Protein AF-A0A068ETL4-F1 (afdb_monomer)

Sequence (67 aa):
VEPNKPVRYSYTRQARGSWSLNWLVPIGHEKPSNIKVFIHELNAGNQLSHMSPIYTIEMGDELLAKL

Mean predicted aligned error: 3.91 Å

Secondary structure (DSSP, 8-state):
--TTSPP------SS-S-EEEEEE---STT--SEEEEEEEEE-TTS-EEEE---EEEE--HHHHTT-

pLDDT: mean 93.2, std 10.16, range [49.59, 98.81]

Organism: Pseudomonas aeruginosa (NCBI:txid287)

Solvent-accessible surface area (backbone atoms only — not comparable to full-atom values): 4498 Å² total; per-residue (Å²): 129,74,95,83,65,85,87,82,86,86,80,83,79,90,74,74,82,55,66,47,84,47,74,49,77,67,77,69,94,89,44,69,50,42,35,39,38,38,42,36,34,24,45,98,84,74,40,85,72,46,70,54,69,79,41,77,47,82,57,43,63,77,56,56,76,74,111

Nearest PDB structures (foldseek):
  1ikp-assembly1_A  TM=9.556E-01  e=1.255E-06  Pseudomonas aeruginosa
  1ikq-assembly1_A  TM=9.457E-01  e=2.195E-06  Pseudomonas aeruginosa
  6z5h-assembly1_AAA  TM=9.473E-01  e=7.099E-05  Aeromonas hydrophila
  6z5h-assembly2_BBB  TM=9.481E-01  e=8.037E-05  Aeromonas hydrophila
  7jrk-assembly1_B  TM=3.532E-01  e=4.468E+00  Pseudomonas aeruginosa

Radius of gyration: 14.7 Å; Cα contacts (8 Å, |Δi|>4): 98; chains: 1; bounding box: 30×27×37 Å

Foldseek 3Di:
DPPPDDDDDDDDDPDDDDKDWDKAQDDDDPDDQWIWIWMFDADPVRDGDDIDDTDIDRHGPVRSVVD

InterPro domains:
  IPR013320 Concanavalin A-like lectin/glucanase domain superfamily [SSF49899] (1-67)
  IPR015185 Exotoxin A, binding [PF09101] (2-66)

Structure (mmCIF, N/CA/C/O backbone):
data_AF-A0A068ETL4-F1
#
_entry.id   AF-A0A068ETL4-F1
#
loop_
_atom_site.group_PDB
_atom_site.id
_atom_site.type_symbol
_atom_site.label_atom_id
_atom_site.label_alt_id
_atom_site.label_comp_id
_atom_site.label_asym_id
_atom_site.label_entity_id
_atom_site.label_seq_id
_atom_site.pdbx_PDB_ins_code
_atom_site.Cartn_x
_atom_site.Cartn_y
_atom_site.Cartn_z
_atom_site.occupancy
_atom_site.B_iso_or_equiv
_atom_site.auth_seq_id
_atom_site.auth_comp_id
_atom_site.auth_asym_id
_atom_site.auth_atom_id
_atom_site.pdbx_PDB_model_num
ATOM 1 N N . VAL A 1 1 ? -3.800 12.854 16.523 1.00 52.94 1 VAL A N 1
ATOM 2 C CA . VAL A 1 1 ? -3.930 13.136 15.074 1.00 52.94 1 VAL A CA 1
ATOM 3 C C . VAL A 1 1 ? -5.283 13.789 14.886 1.00 52.94 1 VAL A C 1
ATOM 5 O O . VAL A 1 1 ? -6.253 13.248 15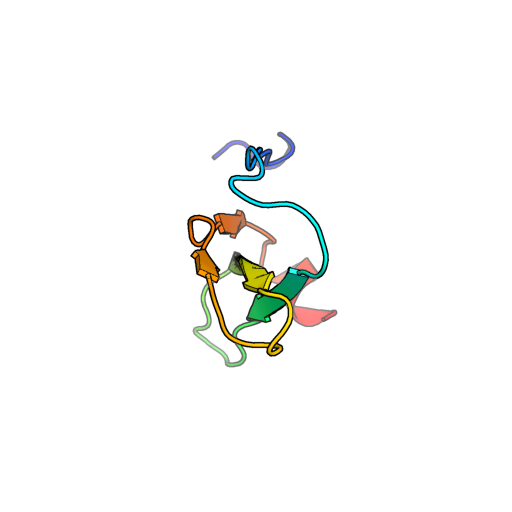.395 1.00 52.94 1 VAL A O 1
ATOM 8 N N . GLU A 1 2 ? -5.350 14.984 14.301 1.00 49.59 2 GLU A N 1
ATOM 9 C CA . GLU A 1 2 ? -6.639 15.654 14.080 1.00 49.59 2 GLU A CA 1
ATOM 10 C C . GLU A 1 2 ? -7.485 14.826 13.096 1.00 49.59 2 GLU A C 1
ATOM 12 O O . GLU A 1 2 ? -6.998 14.546 11.998 1.00 49.59 2 GLU A O 1
ATOM 17 N N . PRO A 1 3 ? -8.725 14.443 13.448 1.00 57.81 3 PRO A N 1
ATOM 18 C CA . PRO A 1 3 ? -9.502 13.432 12.720 1.00 57.81 3 PRO A CA 1
ATOM 19 C C . PRO A 1 3 ? -9.918 13.813 11.287 1.00 57.81 3 PRO A C 1
ATOM 21 O O . PRO A 1 3 ? -10.474 12.982 10.583 1.00 57.81 3 PRO A O 1
ATOM 24 N N . ASN A 1 4 ? -9.617 15.029 10.815 1.00 68.81 4 ASN A N 1
ATOM 25 C CA . ASN A 1 4 ? -10.152 15.566 9.556 1.00 68.81 4 ASN A CA 1
ATOM 26 C C . ASN A 1 4 ? -9.088 15.997 8.533 1.00 68.81 4 ASN A C 1
ATOM 28 O O . ASN A 1 4 ? -9.416 16.662 7.549 1.00 68.81 4 ASN A O 1
ATOM 32 N N . LYS A 1 5 ? -7.809 15.658 8.733 1.00 84.19 5 LYS A N 1
ATOM 33 C CA . LYS A 1 5 ? -6.761 15.964 7.746 1.00 84.19 5 LYS A CA 1
ATOM 34 C C . LYS A 1 5 ? -6.475 14.735 6.877 1.00 84.19 5 LYS A C 1
ATOM 36 O O . LYS A 1 5 ? -6.097 13.703 7.425 1.00 84.19 5 LYS A O 1
ATOM 41 N N . PRO A 1 6 ? -6.603 14.827 5.536 1.00 90.50 6 PRO A N 1
ATOM 42 C CA . PRO A 1 6 ? -6.295 13.705 4.656 1.00 90.50 6 PRO A CA 1
ATOM 43 C C . PRO A 1 6 ? -4.853 13.221 4.836 1.00 90.50 6 PRO A C 1
ATOM 45 O O . PRO A 1 6 ? -3.917 14.024 4.755 1.00 90.50 6 PRO A O 1
ATOM 48 N N . VAL A 1 7 ? -4.679 11.912 5.029 1.00 92.94 7 VAL A N 1
ATOM 49 C CA . VAL A 1 7 ? -3.362 11.265 5.042 1.00 92.94 7 VAL A CA 1
ATOM 50 C C . VAL A 1 7 ? -2.839 11.204 3.608 1.00 92.94 7 VAL A C 1
ATOM 52 O O . VAL A 1 7 ? -3.547 10.768 2.701 1.00 92.94 7 VAL A O 1
ATOM 55 N N . ARG A 1 8 ? -1.608 11.670 3.381 1.00 95.62 8 ARG A N 1
ATOM 56 C CA . ARG A 1 8 ? -1.004 11.733 2.045 1.00 95.62 8 ARG A CA 1
ATOM 57 C C . ARG A 1 8 ? 0.402 11.163 2.062 1.00 95.62 8 ARG A C 1
ATOM 59 O O . ARG A 1 8 ? 1.221 11.545 2.893 1.00 95.62 8 ARG A O 1
ATOM 66 N N . TYR A 1 9 ? 0.675 10.313 1.084 1.00 97.44 9 TYR A N 1
ATOM 67 C CA . TYR A 1 9 ? 1.996 9.783 0.787 1.00 97.44 9 TYR A CA 1
ATOM 68 C C . TYR A 1 9 ? 2.265 9.916 -0.709 1.00 97.44 9 TYR A C 1
ATOM 70 O O . TYR A 1 9 ? 1.336 9.935 -1.515 1.00 97.44 9 TYR A 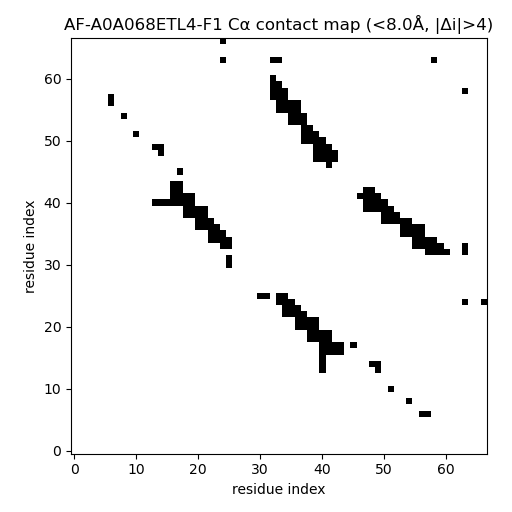O 1
ATOM 78 N N . SER A 1 10 ? 3.539 10.005 -1.071 1.00 98.25 10 SER A N 1
ATOM 79 C CA . SER A 1 10 ? 3.988 9.963 -2.458 1.00 98.25 10 SER A CA 1
ATOM 80 C C . SER A 1 10 ? 5.145 8.981 -2.566 1.00 98.25 10 SER A C 1
ATOM 82 O O . SER A 1 10 ? 6.046 8.984 -1.724 1.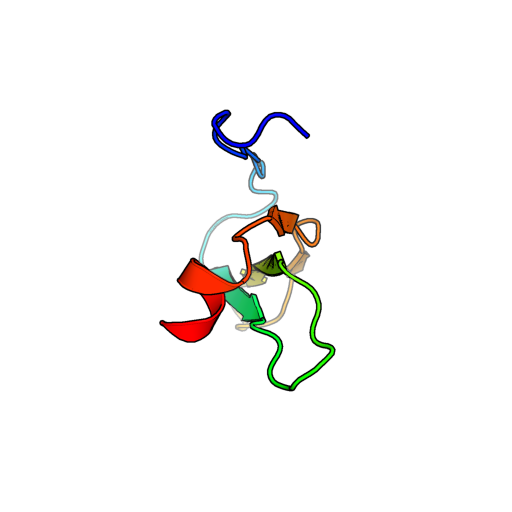00 98.25 10 SER A O 1
ATOM 84 N N . TYR A 1 11 ? 5.101 8.134 -3.588 1.00 98.50 11 TYR A N 1
ATOM 85 C CA . TYR A 1 11 ? 6.192 7.245 -3.954 1.00 98.50 11 TYR A CA 1
ATOM 86 C C . TYR A 1 11 ? 6.717 7.656 -5.325 1.00 98.50 11 TYR A C 1
ATOM 88 O O . TYR A 1 11 ? 5.993 7.577 -6.320 1.00 98.50 11 TYR A O 1
ATOM 96 N N . THR A 1 12 ? 7.978 8.077 -5.385 1.00 98.62 12 THR A N 1
ATOM 97 C CA . THR A 1 12 ? 8.656 8.290 -6.664 1.00 98.62 12 THR A CA 1
ATOM 98 C C . THR A 1 12 ? 9.066 6.937 -7.228 1.00 98.62 12 THR A C 1
ATOM 100 O O . THR A 1 12 ? 9.842 6.215 -6.603 1.00 98.62 12 THR A O 1
ATOM 103 N N . ARG A 1 13 ? 8.545 6.611 -8.413 1.00 98.06 13 ARG A N 1
ATOM 104 C CA . ARG A 1 13 ? 8.885 5.390 -9.152 1.00 98.06 13 ARG A CA 1
ATOM 105 C C . ARG A 1 13 ? 10.395 5.288 -9.363 1.00 98.06 13 ARG A C 1
ATOM 107 O O . ARG A 1 13 ? 11.021 6.245 -9.816 1.00 98.06 13 ARG A O 1
ATOM 114 N N . GLN A 1 14 ? 10.947 4.121 -9.065 1.00 98.50 14 GLN A N 1
ATOM 115 C CA . GLN A 1 14 ? 12.360 3.791 -9.245 1.00 98.50 14 GLN A CA 1
ATOM 116 C C . GLN A 1 14 ? 12.601 2.981 -10.525 1.00 98.50 14 GLN A C 1
ATOM 118 O O . GLN A 1 14 ? 13.712 2.979 -11.049 1.00 98.50 14 GLN A O 1
ATOM 123 N N . ALA A 1 15 ? 11.559 2.355 -11.082 1.00 97.19 15 ALA A N 1
ATOM 124 C CA . ALA A 1 15 ? 11.601 1.672 -12.368 1.00 97.19 15 ALA A CA 1
ATOM 125 C C . ALA A 1 15 ? 10.396 2.036 -13.258 1.00 97.19 15 ALA A C 1
ATOM 127 O O . ALA A 1 15 ? 9.480 2.778 -12.891 1.00 97.19 15 ALA A O 1
ATOM 128 N N . ARG A 1 16 ? 10.419 1.534 -14.495 1.00 96.31 16 ARG A N 1
ATOM 129 C CA . ARG A 1 16 ? 9.316 1.637 -15.461 1.00 96.31 16 ARG A CA 1
ATOM 130 C C . ARG A 1 16 ? 8.693 0.264 -15.681 1.00 96.31 16 ARG A C 1
ATOM 132 O O . ARG A 1 16 ? 9.333 -0.753 -15.445 1.00 96.31 16 ARG A O 1
ATOM 139 N N . GLY A 1 17 ? 7.466 0.253 -16.195 1.00 96.38 17 GLY A N 1
ATOM 140 C CA . GLY A 1 17 ? 6.721 -0.976 -16.457 1.00 96.38 17 GLY A CA 1
ATOM 141 C C . GLY A 1 17 ? 5.788 -1.350 -15.308 1.00 96.38 17 GLY A C 1
ATOM 142 O O . GLY A 1 17 ? 5.298 -0.470 -14.585 1.00 96.38 17 GLY A O 1
ATOM 143 N N . SER A 1 18 ? 5.525 -2.651 -15.196 1.00 98.38 18 SER A N 1
ATOM 144 C CA . SER A 1 18 ? 4.523 -3.240 -14.309 1.00 98.38 18 SER A CA 1
ATOM 145 C C . SER A 1 18 ? 4.787 -2.960 -12.832 1.00 98.38 18 SER A C 1
ATOM 147 O O . SER A 1 18 ? 5.924 -2.825 -12.381 1.00 98.38 18 SER A O 1
ATOM 149 N N . TRP A 1 19 ? 3.708 -2.890 -12.063 1.00 98.56 19 TRP A N 1
ATOM 150 C CA . TRP A 1 19 ? 3.751 -2.750 -10.615 1.00 98.56 19 TRP A CA 1
ATOM 151 C C . TRP A 1 19 ? 2.527 -3.424 -9.992 1.00 98.56 19 TRP A C 1
ATOM 153 O O . TRP A 1 19 ? 1.467 -3.491 -10.612 1.00 98.56 19 TRP A O 1
ATOM 163 N N . SER A 1 20 ? 2.691 -3.934 -8.775 1.00 98.62 20 SER A N 1
ATOM 164 C CA . SER A 1 20 ? 1.634 -4.537 -7.966 1.00 98.62 20 SER A CA 1
ATOM 165 C C . SER A 1 20 ? 1.181 -3.558 -6.894 1.00 98.62 20 SER A C 1
ATOM 167 O O . SER A 1 20 ? 2.014 -3.012 -6.165 1.00 98.62 20 SER A O 1
ATOM 169 N N . LEU A 1 21 ? -0.133 -3.374 -6.778 1.00 98.56 21 LEU A N 1
ATOM 170 C CA . LEU A 1 21 ? -0.780 -2.670 -5.676 1.00 98.56 21 LEU A CA 1
ATOM 171 C C . LEU A 1 21 ? -1.135 -3.673 -4.581 1.00 98.56 21 LEU A C 1
ATOM 173 O O . LEU A 1 21 ? -1.741 -4.700 -4.870 1.00 98.56 21 LEU A O 1
ATOM 177 N N . ASN A 1 22 ? -0.796 -3.364 -3.334 1.00 98.62 22 ASN A N 1
ATOM 178 C CA . ASN A 1 22 ? -1.100 -4.226 -2.201 1.00 98.62 22 ASN A CA 1
ATOM 179 C C . ASN A 1 22 ? -1.686 -3.398 -1.060 1.00 98.62 22 ASN A C 1
ATOM 181 O O . ASN A 1 22 ? -1.192 -2.305 -0.764 1.00 98.62 22 ASN A O 1
ATOM 185 N N . TRP A 1 23 ? -2.694 -3.946 -0.384 1.00 98.06 23 TRP A N 1
ATOM 186 C CA . TRP A 1 23 ? -3.194 -3.412 0.876 1.00 98.06 23 TRP A CA 1
ATOM 187 C C . TRP A 1 23 ? -3.544 -4.538 1.851 1.00 98.06 23 TRP A C 1
ATOM 189 O O . TRP A 1 23 ? -3.998 -5.605 1.445 1.00 98.06 23 TRP A O 1
ATOM 199 N N . LEU A 1 24 ? -3.315 -4.294 3.142 1.00 97.81 24 LEU A N 1
ATOM 200 C CA . LEU A 1 24 ? -3.615 -5.224 4.230 1.00 97.81 24 LEU A CA 1
ATOM 201 C C . LEU A 1 24 ? -4.630 -4.578 5.170 1.00 97.81 24 LEU A C 1
ATOM 203 O O . LEU A 1 24 ? -4.387 -3.478 5.676 1.00 97.81 24 LEU A O 1
ATOM 207 N N . VAL A 1 25 ? -5.737 -5.280 5.409 1.00 96.88 25 VAL A N 1
ATOM 208 C CA . VAL A 1 25 ? -6.817 -4.860 6.309 1.00 96.88 25 VAL A CA 1
ATOM 209 C C . VAL A 1 25 ? -6.834 -5.808 7.506 1.00 96.88 25 VAL A C 1
ATOM 211 O O . VAL A 1 25 ? -6.951 -7.019 7.304 1.00 96.88 25 VA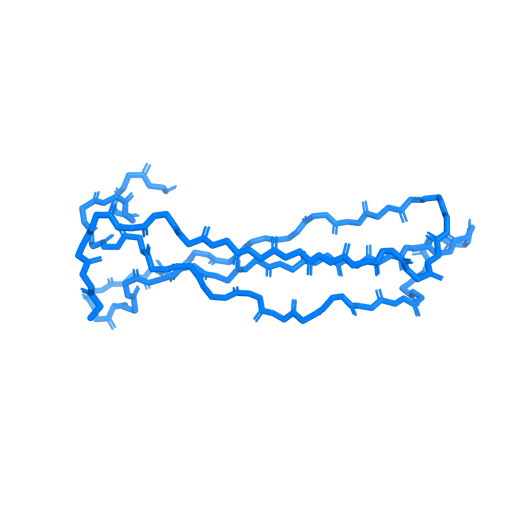L A O 1
ATOM 214 N N . PRO A 1 26 ? -6.671 -5.312 8.743 1.00 96.94 26 PRO A N 1
ATOM 215 C CA . PRO A 1 26 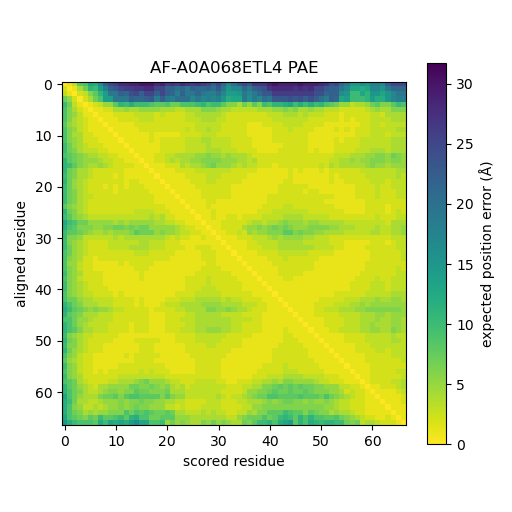? -6.719 -6.176 9.910 1.00 96.94 26 PRO A CA 1
ATOM 216 C C . PRO A 1 26 ? -8.169 -6.567 10.236 1.00 96.94 26 PRO A C 1
ATOM 218 O O . PRO A 1 26 ? -9.097 -5.784 10.045 1.00 96.94 26 PRO A O 1
ATOM 221 N N . ILE A 1 27 ? -8.355 -7.770 10.780 1.00 94.19 27 ILE A N 1
ATOM 222 C CA . ILE A 1 27 ? -9.645 -8.295 11.250 1.00 94.19 27 ILE A CA 1
ATOM 223 C C . ILE A 1 27 ? -9.519 -8.741 12.710 1.00 94.19 27 ILE A C 1
ATOM 225 O O . ILE A 1 27 ? -8.453 -9.182 13.133 1.00 94.19 27 ILE A O 1
ATOM 229 N N . GLY A 1 28 ? -10.598 -8.620 13.483 1.00 93.00 28 GLY A N 1
ATOM 230 C CA . GLY A 1 28 ? -10.628 -8.989 14.902 1.00 93.00 28 GLY A CA 1
ATOM 231 C C . GLY A 1 28 ? -11.207 -7.901 15.808 1.00 93.00 28 GLY A C 1
ATOM 232 O O . GLY A 1 28 ? -11.425 -6.763 15.383 1.00 93.00 28 GLY A O 1
ATOM 233 N N . HIS A 1 29 ? -11.476 -8.279 17.060 1.00 89.56 29 HIS A N 1
ATOM 234 C CA . HIS A 1 29 ? -12.055 -7.389 18.070 1.00 89.56 29 HIS A CA 1
ATOM 235 C C . HIS A 1 29 ? -11.065 -6.311 18.534 1.00 89.56 29 HIS A C 1
ATOM 237 O O . HIS A 1 29 ? -11.434 -5.146 18.600 1.00 89.56 29 HIS A O 1
ATOM 243 N N . GLU A 1 30 ? -9.802 -6.678 18.760 1.00 93.56 30 GLU A N 1
ATOM 244 C CA . GLU A 1 30 ? -8.726 -5.776 19.211 1.00 93.56 30 GLU A CA 1
ATOM 245 C C . GLU A 1 30 ? -7.779 -5.397 18.058 1.00 93.56 30 GLU A C 1
ATOM 247 O O . GLU A 1 30 ? -6.561 -5.300 18.210 1.00 93.56 30 GLU A O 1
ATOM 252 N N . LYS A 1 31 ? -8.333 -5.253 16.850 1.00 94.5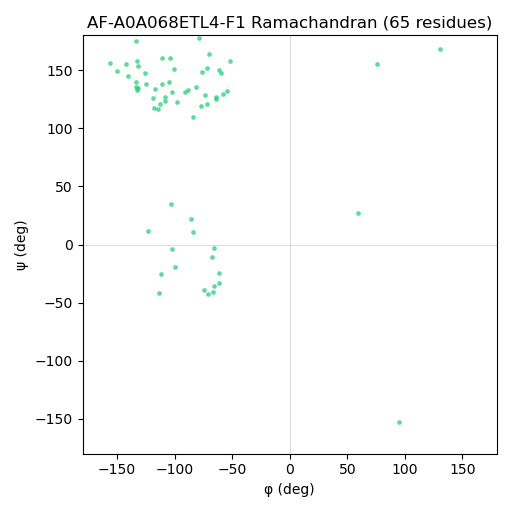0 31 LYS A N 1
ATOM 253 C CA . LYS A 1 31 ? -7.543 -4.936 15.658 1.00 94.50 31 LYS A CA 1
ATOM 254 C C . LYS A 1 31 ? -7.036 -3.485 15.683 1.00 94.50 31 LYS A C 1
ATOM 256 O O . LYS A 1 31 ? -7.723 -2.612 16.207 1.00 94.50 31 LYS A O 1
ATOM 261 N N . PRO A 1 32 ? -5.890 -3.191 15.045 1.00 96.00 32 PRO A N 1
ATOM 262 C CA . PRO A 1 32 ? -5.492 -1.816 14.771 1.00 96.00 32 PRO A CA 1
ATOM 263 C C . PRO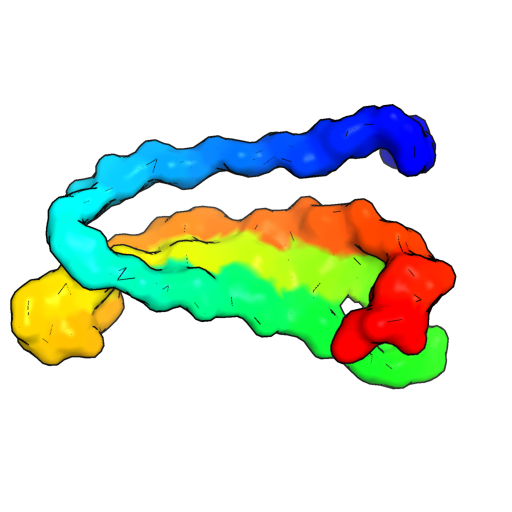 A 1 32 ? -6.527 -1.078 13.910 1.00 96.00 32 PRO A C 1
ATOM 265 O O . PRO A 1 32 ? -7.113 -1.662 12.999 1.00 96.00 32 PRO A O 1
ATOM 268 N N . SER A 1 33 ? -6.656 0.231 14.123 1.00 95.25 33 SER A N 1
ATOM 269 C CA . SER A 1 33 ? -7.569 1.130 13.401 1.00 95.25 33 SER A CA 1
ATOM 270 C C . SER A 1 33 ? -6.988 1.693 12.084 1.00 95.25 33 SER A C 1
ATOM 272 O O . SER A 1 33 ? -7.456 2.701 11.540 1.00 95.25 33 SER A O 1
ATOM 274 N N . ASN A 1 34 ? -5.985 1.009 11.518 1.00 96.00 34 ASN A N 1
ATOM 275 C CA . ASN A 1 34 ? -5.307 1.391 10.278 1.00 96.00 34 ASN A CA 1
ATOM 276 C C . ASN A 1 34 ? -5.142 0.234 9.287 1.00 96.00 34 ASN A C 1
ATOM 278 O O . ASN A 1 34 ? -5.101 -0.936 9.662 1.00 96.00 34 ASN A O 1
ATOM 282 N N . ILE A 1 35 ? -4.964 0.596 8.016 1.00 97.50 35 ILE A N 1
ATOM 283 C CA . ILE A 1 35 ? -4.540 -0.317 6.950 1.00 97.50 35 ILE A CA 1
ATOM 284 C C . ILE A 1 35 ? -3.069 -0.100 6.605 1.00 97.50 35 ILE A C 1
ATOM 286 O O . ILE A 1 35 ? -2.502 0.973 6.853 1.00 97.50 35 ILE A O 1
ATOM 290 N N . LYS A 1 36 ? -2.462 -1.108 5.971 1.00 98.38 36 LYS A N 1
ATOM 291 C CA . LYS A 1 36 ? -1.163 -0.970 5.302 1.00 98.38 36 LYS A CA 1
ATOM 292 C C . LYS A 1 36 ? -1.350 -0.926 3.795 1.00 98.38 36 LYS A C 1
ATOM 294 O O . LYS A 1 36 ? -2.145 -1.699 3.276 1.00 98.38 36 LYS A O 1
ATOM 299 N N . VAL A 1 37 ? -0.602 -0.076 3.098 1.00 98.56 37 VAL A N 1
ATOM 300 C CA . VAL A 1 37 ? -0.596 0.014 1.628 1.00 98.56 37 VAL A CA 1
ATOM 301 C C . VAL A 1 37 ? 0.845 0.057 1.136 1.00 98.56 37 VAL A C 1
ATOM 303 O O . VAL A 1 37 ? 1.667 0.769 1.710 1.00 98.56 37 VAL A O 1
ATOM 306 N N . PHE A 1 38 ? 1.172 -0.694 0.087 1.00 98.75 38 PHE A N 1
ATOM 307 C CA . PHE A 1 38 ? 2.510 -0.690 -0.507 1.00 98.75 38 PHE A CA 1
ATOM 308 C C . PHE A 1 38 ? 2.498 -1.133 -1.972 1.00 98.75 38 PHE A C 1
ATOM 310 O O . PHE A 1 38 ? 1.602 -1.844 -2.435 1.00 98.75 38 PHE A O 1
ATOM 317 N N . ILE A 1 39 ? 3.527 -0.705 -2.699 1.00 98.81 39 ILE A N 1
ATOM 318 C CA . ILE A 1 39 ? 3.719 -0.938 -4.126 1.00 98.81 39 ILE A CA 1
ATOM 319 C C . ILE A 1 39 ? 4.980 -1.772 -4.341 1.00 98.81 39 ILE A C 1
ATOM 321 O O . ILE A 1 39 ? 6.037 -1.462 -3.791 1.00 98.81 39 ILE A O 1
ATOM 325 N N . HIS A 1 40 ? 4.882 -2.802 -5.179 1.00 98.75 40 HIS A N 1
ATOM 326 C CA . HIS A 1 40 ? 6.046 -3.518 -5.705 1.00 98.75 40 HIS A CA 1
ATOM 327 C C . HIS A 1 40 ? 6.219 -3.188 -7.183 1.00 98.75 40 HIS A C 1
ATOM 329 O O . HIS A 1 40 ? 5.286 -3.369 -7.957 1.00 98.75 40 HIS A O 1
ATOM 335 N N . GLU A 1 41 ? 7.398 -2.740 -7.596 1.00 98.75 41 GLU A N 1
ATOM 336 C CA . GLU A 1 41 ? 7.725 -2.573 -9.013 1.00 98.75 41 GLU A CA 1
ATOM 337 C C . GLU A 1 41 ? 8.297 -3.870 -9.575 1.00 98.75 41 GLU A C 1
ATOM 339 O O . GLU A 1 41 ? 9.192 -4.470 -8.973 1.00 98.75 41 GLU A O 1
ATOM 344 N N . LEU A 1 42 ? 7.812 -4.292 -10.739 1.00 98.69 42 LEU A N 1
ATOM 345 C CA . LEU A 1 42 ? 8.140 -5.582 -11.338 1.00 98.69 42 LEU A CA 1
ATOM 346 C C . LEU A 1 42 ? 8.996 -5.384 -12.591 1.00 98.69 42 LEU A C 1
ATOM 348 O O . LEU A 1 42 ? 8.731 -4.499 -13.405 1.00 98.69 42 LEU A O 1
ATOM 352 N N . ASN A 1 43 ? 10.022 -6.217 -12.754 1.00 97.81 43 ASN A N 1
ATOM 353 C CA . ASN A 1 43 ? 10.829 -6.244 -13.971 1.00 97.81 43 ASN A CA 1
ATOM 354 C C . ASN A 1 43 ? 10.117 -7.018 -15.105 1.00 97.81 43 ASN A C 1
ATOM 356 O O . ASN A 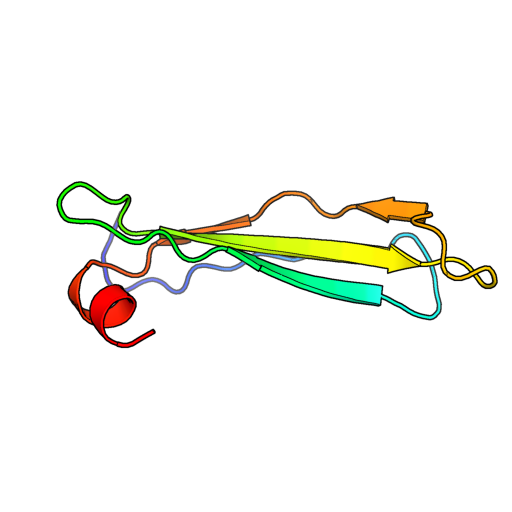1 43 ? 9.037 -7.580 -14.922 1.00 97.81 43 ASN A O 1
ATOM 360 N N . ALA A 1 44 ? 10.736 -7.079 -16.289 1.00 97.88 44 ALA A N 1
ATOM 361 C CA . ALA A 1 44 ? 10.176 -7.776 -17.453 1.00 97.88 44 ALA A CA 1
ATOM 362 C C . ALA A 1 44 ? 9.959 -9.289 -17.237 1.00 97.88 44 ALA A C 1
ATOM 364 O O . ALA A 1 44 ? 9.104 -9.881 -17.887 1.00 97.88 44 ALA A O 1
ATOM 365 N N . GLY A 1 45 ? 10.697 -9.907 -16.311 1.00 98.19 45 GLY A N 1
ATOM 366 C CA . GLY A 1 45 ? 10.519 -11.303 -15.904 1.00 98.19 45 GLY A CA 1
ATOM 367 C C . GLY A 1 45 ? 9.432 -11.508 -14.845 1.00 98.19 45 GLY A C 1
ATOM 368 O O . GLY A 1 45 ? 9.356 -12.588 -14.268 1.00 98.19 45 GLY A O 1
ATOM 369 N N . ASN A 1 46 ? 8.622 -10.481 -14.558 1.00 97.81 46 ASN A N 1
ATOM 370 C CA . ASN A 1 46 ? 7.606 -10.475 -13.505 1.00 97.81 46 ASN A CA 1
ATOM 371 C C . ASN A 1 46 ? 8.173 -10.722 -12.092 1.00 97.81 46 ASN A C 1
ATOM 373 O O . ASN A 1 46 ? 7.489 -11.237 -11.210 1.00 97.81 46 ASN A O 1
ATOM 377 N N . GLN A 1 47 ? 9.437 -10.361 -11.868 1.00 98.19 47 GLN A N 1
ATOM 378 C CA . GLN A 1 47 ? 10.085 -10.455 -10.563 1.00 98.19 47 GLN A CA 1
ATOM 379 C C . GLN A 1 47 ? 10.105 -9.088 -9.885 1.00 98.19 47 GLN A C 1
ATOM 381 O O . GLN A 1 47 ? 10.174 -8.048 -10.546 1.00 98.19 47 GLN A O 1
ATOM 386 N N . LEU A 1 48 ? 10.086 -9.093 -8.555 1.00 98.00 48 LEU A N 1
ATOM 387 C CA . LEU A 1 48 ? 10.176 -7.882 -7.751 1.00 98.00 48 LEU A CA 1
ATOM 388 C C . LEU A 1 48 ? 11.532 -7.195 -7.965 1.00 98.00 48 LEU A C 1
ATOM 390 O O . LEU A 1 48 ? 12.579 -7.820 -7.827 1.00 98.00 48 LEU A O 1
ATOM 394 N N . SER A 1 49 ? 11.498 -5.906 -8.300 1.00 98.25 49 SER A N 1
ATOM 395 C CA . SER A 1 49 ? 12.688 -5.083 -8.554 1.00 98.25 49 SER A CA 1
ATOM 396 C C . SER A 1 49 ? 12.880 -3.983 -7.511 1.00 98.25 49 SER A C 1
ATOM 398 O O . SER A 1 49 ? 13.997 -3.766 -7.059 1.00 98.25 49 SER A O 1
ATOM 400 N N . HIS A 1 50 ? 11.797 -3.315 -7.105 1.00 98.56 50 HIS A N 1
ATOM 401 C CA . HIS A 1 50 ? 11.804 -2.265 -6.088 1.00 98.56 50 HIS A CA 1
ATOM 402 C C . HIS A 1 50 ? 10.543 -2.362 -5.235 1.00 98.56 50 HIS A C 1
ATOM 404 O O . HIS A 1 50 ? 9.507 -2.863 -5.681 1.00 98.56 50 HIS A O 1
ATOM 410 N N . MET A 1 51 ? 10.628 -1.852 -4.010 1.00 98.50 51 MET A N 1
ATOM 411 C CA . MET A 1 51 ? 9.507 -1.771 -3.080 1.00 98.50 51 MET A CA 1
ATOM 412 C C . MET A 1 51 ? 9.340 -0.326 -2.627 1.00 98.50 51 MET A C 1
ATOM 414 O O . MET A 1 51 ? 10.323 0.361 -2.332 1.00 98.50 51 MET A O 1
ATOM 418 N N . SER A 1 52 ? 8.096 0.137 -2.547 1.00 98.69 52 SER A N 1
ATOM 419 C CA . SER A 1 52 ? 7.795 1.339 -1.779 1.00 98.69 52 SER A CA 1
ATOM 420 C C . SER A 1 52 ? 7.955 1.066 -0.279 1.00 98.69 52 SER A C 1
ATOM 422 O O . SER A 1 52 ? 7.917 -0.089 0.153 1.00 98.69 52 SER A O 1
ATOM 424 N N . PRO A 1 53 ? 8.044 2.116 0.553 1.00 98.69 53 PRO A N 1
ATOM 425 C CA . PRO A 1 53 ? 7.716 1.998 1.966 1.00 98.69 53 PRO A CA 1
ATOM 426 C C . PRO A 1 53 ? 6.336 1.362 2.177 1.00 98.69 53 PRO A C 1
ATOM 428 O O . PRO A 1 53 ? 5.460 1.435 1.309 1.00 98.69 53 PRO A O 1
ATOM 431 N N . ILE A 1 54 ? 6.132 0.794 3.364 1.00 98.56 54 ILE A N 1
ATOM 432 C CA . ILE A 1 54 ? 4.808 0.382 3.826 1.00 98.56 54 ILE A CA 1
ATOM 433 C C . ILE A 1 54 ? 4.122 1.607 4.427 1.00 98.56 54 ILE A C 1
ATOM 435 O O . ILE A 1 54 ? 4.496 2.091 5.496 1.00 98.56 54 ILE A O 1
ATOM 439 N N . TYR A 1 55 ? 3.108 2.110 3.736 1.00 98.38 55 TYR A N 1
ATOM 440 C CA . TYR A 1 55 ? 2.316 3.243 4.188 1.00 98.38 55 TYR A CA 1
ATOM 441 C C . TYR A 1 55 ? 1.263 2.781 5.186 1.00 98.38 55 TYR A C 1
ATOM 443 O O . TYR A 1 55 ? 0.601 1.769 4.974 1.00 98.38 55 TYR A O 1
ATOM 451 N N . THR A 1 56 ? 1.103 3.529 6.275 1.00 97.75 56 THR A N 1
ATOM 452 C CA . THR A 1 56 ? 0.055 3.292 7.272 1.00 97.75 56 THR A CA 1
ATOM 453 C C . THR A 1 56 ? -0.988 4.386 7.145 1.00 97.75 56 THR A C 1
ATOM 455 O O . THR A 1 56 ? -0.648 5.560 7.246 1.00 97.75 56 THR A O 1
ATOM 458 N N . ILE A 1 57 ? -2.244 4.010 6.924 1.00 95.75 57 ILE A N 1
ATOM 459 C CA . ILE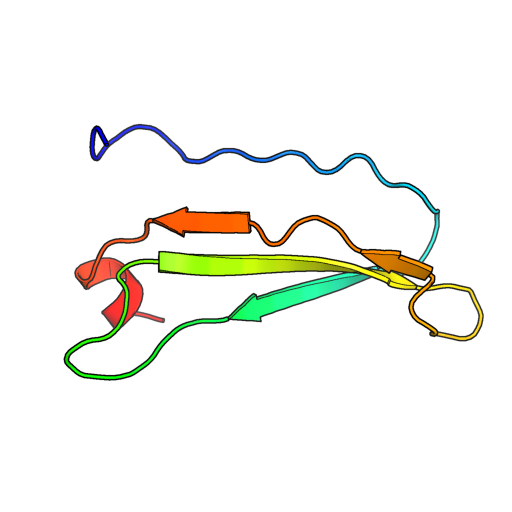 A 1 57 ? -3.347 4.965 6.796 1.00 95.75 57 ILE A CA 1
ATOM 460 C C . ILE A 1 57 ? -4.334 4.696 7.921 1.00 95.75 57 ILE A C 1
ATOM 462 O O . ILE A 1 57 ? -4.894 3.604 8.008 1.00 95.75 57 ILE A O 1
ATOM 466 N N . GLU A 1 58 ? -4.511 5.695 8.781 1.00 94.38 58 GLU A N 1
ATOM 467 C CA . GLU A 1 58 ? -5.499 5.674 9.853 1.00 94.38 58 GLU A CA 1
ATOM 468 C C . GLU A 1 58 ? -6.900 5.818 9.251 1.00 94.38 58 GLU A C 1
ATOM 470 O O . GLU A 1 58 ? -7.172 6.792 8.549 1.00 94.38 58 GLU A O 1
ATOM 475 N N . MET A 1 59 ? -7.762 4.830 9.492 1.00 90.81 59 MET A N 1
ATOM 476 C CA . MET A 1 59 ? -9.102 4.743 8.894 1.00 90.81 59 MET A CA 1
ATOM 477 C C . MET A 1 59 ? -10.206 4.948 9.935 1.00 90.81 59 MET A C 1
ATOM 479 O O . MET A 1 59 ? -11.305 5.375 9.587 1.00 90.81 59 MET A O 1
ATOM 483 N N . GLY A 1 60 ? -9.911 4.654 11.205 1.00 89.06 60 GLY A N 1
ATOM 484 C CA . GLY A 1 60 ? -10.908 4.565 12.266 1.00 89.06 60 GLY A CA 1
ATOM 485 C C . GLY A 1 60 ? -11.730 3.274 12.186 1.00 89.06 60 GLY A C 1
ATOM 486 O O . GLY A 1 60 ? -11.878 2.658 11.127 1.00 89.06 60 GLY A O 1
ATOM 487 N N . ASP A 1 61 ? -12.280 2.861 13.327 1.00 87.81 61 ASP A N 1
ATOM 488 C CA . ASP A 1 61 ? -12.954 1.563 13.459 1.00 87.81 61 ASP A CA 1
ATOM 489 C C . ASP A 1 61 ? -14.231 1.455 12.620 1.00 87.81 61 ASP A C 1
ATOM 491 O O . ASP A 1 61 ? -14.517 0.392 12.068 1.00 87.81 61 ASP A O 1
ATOM 495 N N . GLU A 1 62 ? -14.983 2.552 12.483 1.00 86.25 62 GLU A N 1
ATOM 496 C CA . GLU A 1 62 ? -16.253 2.552 11.749 1.00 86.25 62 GLU A CA 1
ATOM 497 C C . GLU A 1 62 ? -16.054 2.305 10.249 1.00 86.25 62 GLU A C 1
ATOM 499 O O . GLU A 1 62 ? -16.823 1.571 9.628 1.00 86.25 62 GLU A O 1
ATOM 504 N N . LEU A 1 63 ? -15.019 2.905 9.654 1.00 87.88 63 LEU A N 1
ATOM 505 C CA . LEU A 1 63 ? -14.715 2.702 8.241 1.00 87.88 63 LEU A CA 1
ATOM 506 C C . LEU A 1 63 ? -14.091 1.325 8.005 1.00 87.88 63 LEU A C 1
ATOM 508 O O . LEU A 1 63 ? -14.445 0.659 7.037 1.00 87.88 63 LEU A O 1
ATOM 512 N N . LEU A 1 64 ? -13.214 0.870 8.906 1.00 89.75 64 LEU A N 1
ATOM 513 C CA . LEU A 1 64 ? -12.628 -0.470 8.826 1.00 89.75 64 LEU A CA 1
ATOM 514 C C . LEU A 1 64 ? -13.661 -1.587 8.920 1.00 89.75 64 LEU A C 1
ATOM 516 O O . LEU A 1 64 ? -13.479 -2.618 8.291 1.00 89.75 64 LEU A O 1
ATOM 520 N N . ALA A 1 65 ? -14.743 -1.397 9.675 1.00 87.06 65 ALA A N 1
ATOM 521 C CA . ALA A 1 65 ? -15.820 -2.379 9.769 1.00 87.06 65 ALA A CA 1
ATOM 522 C C . ALA A 1 65 ? -16.622 -2.551 8.461 1.00 87.06 65 ALA A C 1
ATOM 524 O O . ALA A 1 65 ? -17.443 -3.462 8.375 1.00 87.06 65 ALA A O 1
ATOM 525 N N . LYS A 1 66 ? -16.420 -1.674 7.466 1.00 87.50 66 LYS A N 1
ATOM 526 C CA . LYS A 1 66 ? -17.118 -1.687 6.169 1.00 87.50 66 LYS A CA 1
ATOM 527 C C . LYS A 1 66 ? -16.266 -2.264 5.026 1.00 87.50 66 LYS A C 1
ATOM 529 O O . LYS A 1 66 ? -16.768 -2.333 3.905 1.00 87.50 66 LYS A O 1
ATOM 534 N N . LEU A 1 67 ? -15.002 -2.609 5.290 1.00 78.62 67 LEU A N 1
ATOM 535 C CA . LEU A 1 67 ? -14.061 -3.210 4.333 1.00 78.62 67 LEU A CA 1
ATOM 536 C C . LEU A 1 67 ? -14.040 -4.733 4.475 1.00 78.62 67 LEU A C 1
ATOM 538 O O . LEU A 1 67 ? -13.919 -5.394 3.421 1.00 78.62 67 LEU A O 1
#